Protein AF-A0A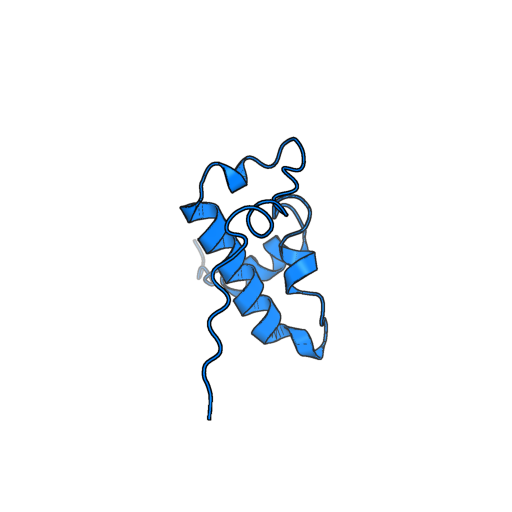AF5RT01-F1 (afdb_monomer_lite)

Organism: Wuchereria bancrofti (NCBI:txid6293)

InterPro domains:
  IPR031098 Crustacean CHH/MIH/GIH neurohormone family [PF01147] (23-73)
  IPR031098 Crustacean CHH/MIH/GIH neurohormone family [PTHR35981] (14-76)
  IPR035957 Crustacean CHH/MIH/GIH neurohormone superfamily [G3DSA:1.10.2010.10] (17-78)
  IPR035957 Crustacean CHH/MIH/GIH neurohormone superfamily [SSF81778] (21-76)

Structure (mmCIF, N/CA/C/O backbone):
data_AF-A0AAF5RT01-F1
#
_entry.id   AF-A0AAF5RT01-F1
#
loop_
_atom_site.group_PDB
_atom_site.id
_atom_site.type_symbol
_atom_site.label_atom_id
_atom_site.label_alt_id
_atom_site.label_comp_id
_atom_site.label_asym_id
_atom_site.label_entity_id
_atom_site.label_seq_id
_atom_site.pdbx_PDB_ins_code
_atom_site.Cartn_x
_atom_site.Cartn_y
_atom_site.Cartn_z
_atom_site.occupancy
_atom_site.B_iso_or_equiv
_atom_site.auth_seq_id
_atom_site.auth_comp_id
_atom_site.auth_asym_id
_atom_site.auth_atom_id
_atom_site.pdbx_PDB_model_num
ATOM 1 N N . MET A 1 1 ? 33.280 -7.663 22.333 1.00 40.12 1 MET A N 1
ATOM 2 C CA . MET A 1 1 ? 33.503 -6.258 22.725 1.00 40.12 1 MET A CA 1
ATOM 3 C C . MET A 1 1 ? 32.570 -5.402 21.883 1.00 40.12 1 MET A C 1
ATOM 5 O O . MET A 1 1 ? 32.739 -5.424 20.677 1.00 40.12 1 MET A O 1
ATOM 9 N N . GLU A 1 2 ? 31.539 -4.717 22.357 1.00 40.56 2 GLU A N 1
ATOM 10 C CA . GLU A 1 2 ? 30.777 -4.729 23.608 1.00 40.56 2 GLU A CA 1
ATOM 11 C C . GLU A 1 2 ? 29.330 -4.382 23.226 1.00 40.56 2 GLU A C 1
ATOM 13 O O . GLU A 1 2 ? 29.095 -3.540 22.359 1.00 40.56 2 GLU A O 1
ATOM 18 N N . CYS A 1 3 ? 28.367 -5.057 23.852 1.00 54.38 3 CYS A N 1
ATOM 19 C CA . CYS A 1 3 ? 26.963 -4.678 23.814 1.00 54.38 3 CYS A CA 1
ATOM 20 C C . CYS A 1 3 ? 26.799 -3.439 24.697 1.00 54.38 3 CYS A C 1
ATOM 22 O O . CYS A 1 3 ? 26.912 -3.553 25.915 1.00 54.38 3 CYS A O 1
ATOM 24 N N . ILE A 1 4 ? 26.538 -2.272 24.107 1.00 53.34 4 ILE A N 1
ATOM 25 C CA . ILE A 1 4 ? 26.244 -1.064 24.883 1.00 53.34 4 ILE A CA 1
ATOM 26 C C . ILE A 1 4 ? 24.731 -0.869 24.929 1.00 53.34 4 ILE A C 1
ATOM 28 O O . ILE A 1 4 ? 24.079 -0.458 23.971 1.00 53.34 4 ILE A O 1
ATOM 32 N N . SER A 1 5 ? 24.199 -1.221 26.090 1.00 51.03 5 SER A N 1
ATOM 33 C CA . SER A 1 5 ? 22.901 -0.855 26.630 1.0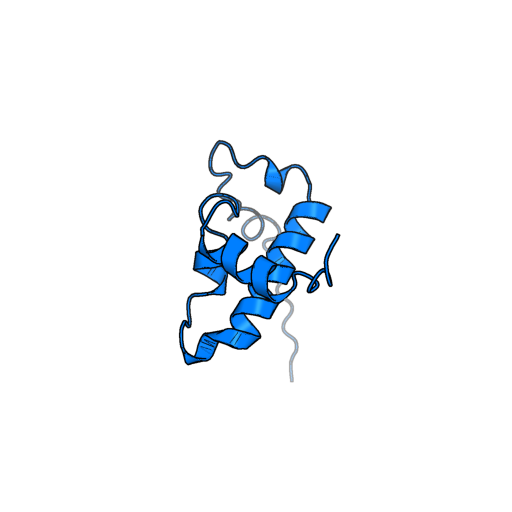0 51.03 5 SER A CA 1
ATOM 34 C C . SER A 1 5 ? 22.691 0.663 26.634 1.00 51.03 5 SER A C 1
ATOM 36 O O . SER A 1 5 ? 23.376 1.376 27.365 1.00 51.03 5 SER A O 1
ATOM 38 N N . PHE A 1 6 ? 21.675 1.140 25.915 1.00 46.31 6 PHE A N 1
ATOM 39 C CA . PHE A 1 6 ? 21.076 2.459 26.136 1.00 46.31 6 PHE A CA 1
ATOM 40 C C . PHE A 1 6 ? 19.598 2.298 26.502 1.00 46.31 6 PHE A C 1
ATOM 42 O O . PHE A 1 6 ? 18.690 2.595 25.731 1.00 46.31 6 PHE A O 1
ATOM 49 N N . LEU A 1 7 ? 19.362 1.821 27.726 1.00 50.38 7 LEU A N 1
ATOM 50 C CA . LEU A 1 7 ? 18.151 2.159 28.466 1.00 50.38 7 LEU A CA 1
ATOM 51 C C . LEU A 1 7 ? 18.325 3.584 28.995 1.00 50.38 7 LEU A C 1
ATOM 53 O O . LEU A 1 7 ? 18.852 3.777 30.082 1.00 50.38 7 LEU A O 1
ATOM 57 N N . HIS A 1 8 ? 17.910 4.567 28.202 1.00 50.69 8 HIS A N 1
ATOM 58 C CA . HIS A 1 8 ? 17.317 5.816 28.679 1.00 50.69 8 HIS A CA 1
ATOM 59 C C . HIS A 1 8 ? 16.782 6.576 27.465 1.00 50.69 8 HIS A C 1
ATOM 61 O O . HIS A 1 8 ? 17.521 7.258 26.764 1.00 50.69 8 HIS A O 1
ATOM 67 N N . ASN A 1 9 ? 15.506 6.321 27.169 1.00 52.34 9 ASN A N 1
ATOM 68 C CA . ASN A 1 9 ? 14.484 7.268 26.700 1.00 52.34 9 ASN A CA 1
ATOM 69 C C . ASN A 1 9 ? 13.273 6.459 26.218 1.00 52.34 9 ASN A C 1
ATOM 71 O O . ASN A 1 9 ? 12.881 6.472 25.051 1.00 52.34 9 ASN A O 1
ATOM 75 N N . ALA A 1 10 ? 12.672 5.735 27.161 1.00 53.03 10 ALA A N 1
ATOM 76 C CA . ALA A 1 10 ? 11.402 5.051 26.987 1.00 53.03 10 ALA A CA 1
ATOM 77 C C . ALA A 1 10 ? 10.241 6.066 26.970 1.00 53.03 10 ALA A C 1
ATOM 79 O O . ALA A 1 10 ? 9.402 6.024 27.856 1.00 53.03 10 ALA A O 1
ATOM 80 N N . TRP A 1 11 ? 10.227 7.008 26.013 1.00 51.59 11 TRP A N 1
ATOM 81 C CA . TRP A 1 11 ? 9.020 7.766 25.620 1.00 51.59 11 TRP A CA 1
ATOM 82 C C . TRP A 1 11 ? 9.162 8.671 24.376 1.00 51.59 11 TRP A C 1
ATOM 84 O O . TRP A 1 11 ? 8.376 9.596 24.214 1.00 51.59 11 TRP A O 1
ATOM 94 N N . ILE A 1 12 ? 10.156 8.477 23.496 1.00 50.22 12 ILE A N 1
ATOM 95 C CA . ILE A 1 12 ? 10.277 9.296 22.259 1.00 50.22 12 ILE A CA 1
ATOM 96 C C . ILE A 1 12 ? 10.308 8.443 20.975 1.00 50.22 12 ILE A C 1
ATOM 98 O O . ILE A 1 12 ? 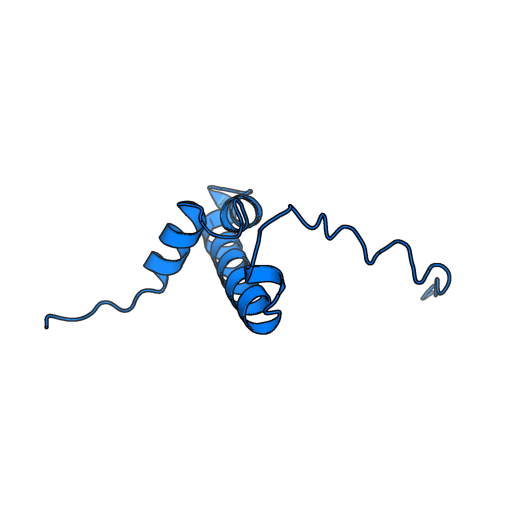10.294 8.970 19.869 1.00 50.22 12 ILE A O 1
ATOM 102 N N . PHE A 1 13 ? 10.247 7.113 21.087 1.00 51.38 13 PHE A N 1
ATOM 103 C CA . PHE A 1 13 ? 10.194 6.220 19.919 1.00 51.38 13 PHE A CA 1
ATOM 104 C C . PHE A 1 13 ? 8.803 5.610 19.655 1.00 51.38 13 PHE A C 1
ATOM 106 O O . PHE A 1 13 ? 8.620 4.884 18.685 1.00 51.38 13 PHE A O 1
ATOM 113 N N . THR A 1 14 ? 7.795 5.913 20.480 1.00 50.53 14 THR A N 1
ATOM 114 C CA . THR A 1 14 ? 6.443 5.329 20.374 1.00 50.53 14 THR A CA 1
ATOM 115 C C . THR A 1 14 ? 5.398 6.214 19.688 1.00 50.53 14 THR A C 1
ATOM 117 O O . THR A 1 14 ? 4.241 5.816 19.609 1.00 50.53 14 THR A O 1
ATOM 120 N N . THR A 1 15 ? 5.749 7.382 19.145 1.00 49.34 15 THR A N 1
ATOM 121 C CA . THR A 1 15 ? 4.753 8.307 18.563 1.00 49.34 15 THR A CA 1
ATOM 122 C C . THR A 1 15 ? 5.187 8.921 17.231 1.00 49.34 15 THR A C 1
ATOM 124 O O . THR A 1 15 ? 5.058 10.117 16.998 1.00 49.34 15 THR A O 1
ATOM 127 N N . SER A 1 16 ? 5.638 8.092 16.288 1.00 47.97 16 SER A N 1
ATOM 128 C CA . SER A 1 16 ? 5.366 8.366 14.867 1.00 47.97 16 SER A CA 1
ATOM 129 C C . SER A 1 16 ? 4.131 7.606 14.372 1.00 47.97 16 SER A C 1
ATOM 131 O O . SER A 1 16 ? 3.912 7.468 13.172 1.00 47.97 16 SER A O 1
ATOM 133 N N . THR A 1 17 ? 3.231 7.213 15.278 1.00 46.66 17 THR A N 1
ATOM 134 C CA . THR A 1 17 ? 1.800 7.225 14.974 1.00 46.66 17 THR A CA 1
ATOM 135 C C . THR A 1 17 ? 1.389 8.682 14.791 1.00 46.66 17 THR A C 1
ATOM 137 O O . THR A 1 17 ? 0.793 9.321 15.653 1.00 46.66 17 THR A O 1
ATOM 140 N N . THR A 1 18 ? 1.697 9.232 13.615 1.00 48.25 18 THR A N 1
ATOM 141 C CA . THR A 1 18 ? 0.790 10.223 13.049 1.00 48.25 18 THR A CA 1
ATOM 142 C C . THR A 1 18 ? -0.535 9.486 12.913 1.00 48.25 18 THR A C 1
ATOM 144 O O . THR A 1 18 ? -0.768 8.747 11.958 1.00 48.25 18 THR A O 1
ATOM 147 N N . SER A 1 19 ? -1.381 9.594 13.934 1.00 51.69 19 SER A N 1
ATOM 148 C CA . SER A 1 19 ? -2.797 9.317 13.819 1.00 51.69 19 SER A CA 1
ATOM 149 C C . SER A 1 19 ? -3.312 10.312 12.788 1.00 51.69 19 SER A C 1
ATOM 151 O O . SER A 1 19 ? -3.793 11.398 13.099 1.00 51.69 19 SER A O 1
ATOM 153 N N . LYS A 1 20 ? -3.130 9.968 11.507 1.00 52.00 20 LYS A N 1
ATOM 154 C CA . LYS A 1 20 ? -3.864 10.596 10.422 1.00 52.00 20 LYS A CA 1
ATOM 155 C C . LYS A 1 20 ? -5.326 10.535 10.860 1.00 52.00 20 LYS A C 1
ATOM 157 O O . LYS A 1 20 ? -5.802 9.432 11.152 1.00 52.00 20 LYS A O 1
ATOM 162 N N . PRO A 1 21 ? -6.022 11.674 10.974 1.00 56.16 21 PRO A N 1
ATOM 163 C CA . PRO A 1 21 ? -7.411 11.663 11.395 1.00 56.16 21 PRO A CA 1
ATOM 164 C C . PRO A 1 21 ? -8.198 10.781 10.410 1.00 56.16 21 PRO A C 1
ATOM 166 O O . PRO A 1 21 ? -8.274 11.105 9.229 1.00 56.16 21 PRO A O 1
ATOM 169 N N . GLY A 1 22 ? -8.723 9.637 10.872 1.00 71.88 22 GLY A N 1
ATOM 170 C CA . GLY A 1 22 ? -9.714 8.841 10.130 1.00 71.88 22 GLY A CA 1
ATOM 171 C C . GLY A 1 22 ? -9.335 7.436 9.634 1.00 71.88 22 GLY A C 1
ATOM 172 O O . GLY A 1 22 ? -10.183 6.795 9.016 1.00 71.88 22 GLY A O 1
ATOM 173 N N . CYS A 1 23 ? -8.139 6.898 9.892 1.00 82.50 23 CYS A N 1
ATOM 174 C CA . CYS A 1 23 ? -7.830 5.514 9.495 1.00 82.50 23 CYS A CA 1
ATOM 175 C C . CYS A 1 23 ? -8.340 4.496 10.540 1.00 82.50 23 CYS A C 1
ATOM 177 O O . CYS A 1 23 ? -7.627 4.178 11.489 1.00 82.50 23 CYS A O 1
ATOM 179 N N . SER A 1 24 ? -9.546 3.942 10.354 1.00 87.62 24 SER A N 1
ATOM 180 C CA . SER A 1 24 ? -10.140 2.954 11.282 1.00 87.62 24 SER A CA 1
ATOM 181 C C . SER A 1 24 ? -9.338 1.659 11.422 1.00 87.62 24 SER A C 1
ATOM 183 O O . SER A 1 24 ? -9.482 0.961 12.418 1.00 87.62 24 SER A O 1
ATOM 185 N N . ILE A 1 25 ? -8.488 1.350 10.440 1.00 88.88 25 ILE A N 1
ATOM 186 C CA . ILE A 1 25 ? -7.626 0.166 10.436 1.00 88.88 25 ILE A CA 1
ATOM 187 C C . ILE A 1 25 ? -6.686 0.112 11.644 1.00 88.88 25 ILE A C 1
ATOM 189 O O . ILE A 1 25 ? -6.437 -0.960 12.169 1.00 88.88 25 ILE A O 1
ATOM 193 N N . TYR A 1 26 ? -6.214 1.256 12.143 1.00 87.69 26 TYR A N 1
ATOM 194 C CA . TYR A 1 26 ? -5.312 1.277 13.299 1.00 87.69 26 TYR A CA 1
ATOM 195 C C . TYR A 1 26 ? -6.025 1.021 14.631 1.00 87.69 26 TYR A C 1
ATOM 197 O O . TYR A 1 26 ? -5.358 0.840 15.644 1.00 87.69 26 TYR A O 1
ATOM 205 N N . ASN A 1 27 ? -7.363 0.997 14.641 1.00 91.81 27 ASN A N 1
ATOM 206 C CA . ASN A 1 27 ? -8.130 0.591 15.819 1.00 91.81 27 ASN A CA 1
ATOM 207 C C . ASN A 1 27 ? -8.173 -0.939 15.975 1.00 91.81 27 ASN A C 1
ATOM 209 O O . ASN A 1 27 ? -8.497 -1.423 17.055 1.00 91.81 27 ASN A O 1
ATOM 213 N N . ASP A 1 28 ? -7.866 -1.686 14.910 1.00 93.44 28 ASP A N 1
ATOM 214 C CA . ASP A 1 28 ? -7.761 -3.144 14.908 1.00 93.44 28 ASP A CA 1
ATOM 215 C C . ASP A 1 28 ? -6.307 -3.534 14.620 1.00 93.44 28 ASP A C 1
ATOM 217 O O . ASP A 1 28 ? -5.860 -3.599 13.473 1.00 93.44 28 ASP A O 1
ATOM 221 N N . GLU A 1 29 ? -5.546 -3.760 15.691 1.00 91.75 29 GLU A N 1
ATOM 222 C CA . GLU A 1 29 ? -4.121 -4.080 15.605 1.00 91.75 29 GLU A CA 1
ATOM 223 C C . GLU A 1 29 ? -3.865 -5.368 14.810 1.00 91.75 29 GLU A C 1
ATOM 225 O O . GLU A 1 29 ? -2.933 -5.422 14.007 1.00 91.75 29 GLU A O 1
ATOM 230 N N . GLN A 1 30 ? -4.709 -6.392 14.976 1.00 94.94 30 GLN A N 1
ATOM 231 C CA . GLN A 1 30 ? -4.530 -7.664 14.276 1.00 94.94 30 GLN A CA 1
ATOM 232 C C . GLN A 1 30 ? -4.737 -7.493 12.774 1.00 94.94 30 GLN A C 1
ATOM 234 O O . GLN A 1 30 ? -3.918 -7.961 11.978 1.00 94.94 30 GLN A O 1
ATOM 239 N N . LEU A 1 31 ? -5.799 -6.787 12.380 1.00 93.75 31 LEU A N 1
ATOM 240 C CA . LEU A 1 31 ? -6.054 -6.489 10.978 1.00 93.75 31 LEU A CA 1
ATOM 241 C C . LEU A 1 31 ? -4.936 -5.622 10.392 1.00 93.75 31 LEU A C 1
ATOM 243 O O . LEU A 1 31 ? -4.447 -5.918 9.301 1.00 93.75 31 LEU A O 1
ATOM 247 N N . HIS A 1 32 ? -4.484 -4.599 11.123 1.00 94.38 32 HIS A N 1
ATOM 248 C CA . HIS A 1 32 ? -3.371 -3.757 10.697 1.00 94.38 32 HIS A CA 1
ATOM 249 C C . HIS A 1 32 ? -2.108 -4.580 10.418 1.00 94.38 32 HIS A C 1
ATOM 251 O O . HIS A 1 32 ? -1.531 -4.428 9.342 1.00 94.38 32 HIS A O 1
ATOM 257 N N . ILE A 1 33 ? -1.715 -5.479 11.327 1.00 95.62 33 ILE A N 1
ATOM 258 C CA . ILE A 1 33 ? -0.536 -6.345 11.166 1.00 95.62 33 ILE A CA 1
ATOM 259 C C . ILE A 1 33 ? -0.656 -7.216 9.910 1.00 95.62 33 ILE A C 1
ATOM 261 O O . ILE A 1 33 ? 0.307 -7.342 9.151 1.00 95.62 33 ILE A O 1
ATOM 265 N N . ILE A 1 34 ? -1.832 -7.795 9.652 1.00 94.81 34 ILE A N 1
ATOM 266 C CA . ILE A 1 34 ? -2.061 -8.625 8.460 1.00 94.81 34 ILE A CA 1
ATOM 267 C C . ILE A 1 34 ? -1.897 -7.791 7.184 1.00 94.81 34 ILE A C 1
ATOM 269 O O . ILE A 1 34 ? -1.187 -8.203 6.263 1.00 94.81 34 ILE A O 1
ATOM 273 N N . MET A 1 35 ? -2.513 -6.608 7.126 1.00 94.81 35 MET A N 1
ATOM 274 C CA . MET A 1 35 ? -2.396 -5.717 5.966 1.00 94.81 35 MET A CA 1
ATOM 275 C C . MET A 1 35 ? -0.953 -5.240 5.763 1.00 94.81 35 MET A C 1
ATOM 277 O O . MET A 1 35 ? -0.471 -5.171 4.631 1.00 94.81 35 MET A O 1
ATOM 281 N N . ASP A 1 36 ? -0.236 -4.972 6.856 1.00 95.81 36 ASP A N 1
ATOM 282 C CA . ASP A 1 36 ? 1.174 -4.591 6.834 1.00 95.81 36 ASP A CA 1
ATOM 283 C C . ASP A 1 36 ? 2.046 -5.696 6.230 1.00 95.81 36 ASP A C 1
ATOM 285 O O . ASP A 1 36 ? 2.910 -5.420 5.388 1.00 95.81 36 ASP A O 1
ATOM 289 N N . ARG A 1 37 ? 1.756 -6.949 6.603 1.00 95.75 37 ARG A N 1
ATOM 290 C CA . ARG A 1 37 ? 2.460 -8.137 6.125 1.00 95.75 37 ARG A CA 1
ATOM 291 C C . ARG A 1 37 ? 2.249 -8.382 4.635 1.00 95.75 37 ARG A C 1
ATOM 293 O O . ARG A 1 37 ? 3.206 -8.716 3.941 1.00 95.75 37 ARG A O 1
ATOM 300 N N . VAL A 1 38 ? 1.038 -8.161 4.122 1.00 95.50 38 VAL A N 1
ATOM 301 C CA . VAL A 1 38 ? 0.761 -8.215 2.674 1.00 95.50 38 VAL A CA 1
ATOM 302 C C . VAL A 1 38 ? 1.669 -7.238 1.921 1.00 95.50 38 VAL A C 1
ATOM 304 O O . VAL A 1 38 ? 2.300 -7.612 0.933 1.00 95.50 38 VAL A O 1
ATOM 307 N N . CYS A 1 39 ? 1.806 -6.006 2.421 1.00 96.69 39 CYS A N 1
ATOM 308 C CA . CYS A 1 39 ? 2.670 -5.002 1.802 1.00 96.69 39 CYS A CA 1
ATOM 309 C C . CYS A 1 39 ? 4.164 -5.362 1.842 1.00 96.69 39 CYS A C 1
ATOM 311 O O . CYS A 1 39 ? 4.904 -4.971 0.939 1.00 96.69 39 CYS A O 1
ATOM 313 N N . GLU A 1 40 ? 4.623 -6.081 2.869 1.00 96.31 40 GLU A N 1
ATOM 314 C CA . GLU A 1 40 ? 6.008 -6.566 2.952 1.00 96.31 40 GLU A CA 1
ATOM 315 C C . GLU A 1 40 ? 6.299 -7.630 1.905 1.00 96.31 40 GLU A C 1
ATOM 317 O O . GLU A 1 40 ? 7.257 -7.485 1.150 1.00 96.31 40 GLU A O 1
ATOM 322 N N . ILE A 1 41 ? 5.429 -8.635 1.792 1.00 95.50 41 ILE A N 1
ATOM 323 C CA . ILE A 1 41 ? 5.592 -9.699 0.796 1.00 95.50 41 ILE A CA 1
ATOM 324 C C . ILE A 1 41 ? 5.569 -9.096 -0.616 1.00 95.50 41 ILE A C 1
ATOM 326 O O . ILE A 1 41 ? 6.417 -9.415 -1.445 1.00 95.50 41 ILE A O 1
ATOM 330 N N . CYS A 1 42 ? 4.670 -8.143 -0.881 1.00 95.31 42 CYS A N 1
ATOM 331 C CA . CYS A 1 42 ? 4.664 -7.419 -2.154 1.00 95.31 42 CYS A CA 1
ATOM 332 C C . CYS A 1 42 ? 5.980 -6.704 -2.450 1.00 95.31 42 CYS A C 1
ATOM 334 O O . CYS A 1 42 ? 6.468 -6.716 -3.578 1.00 95.31 42 CYS A O 1
ATOM 336 N N . HIS A 1 43 ? 6.543 -6.035 -1.446 1.00 96.50 43 HIS A N 1
ATOM 337 C CA . HIS A 1 43 ? 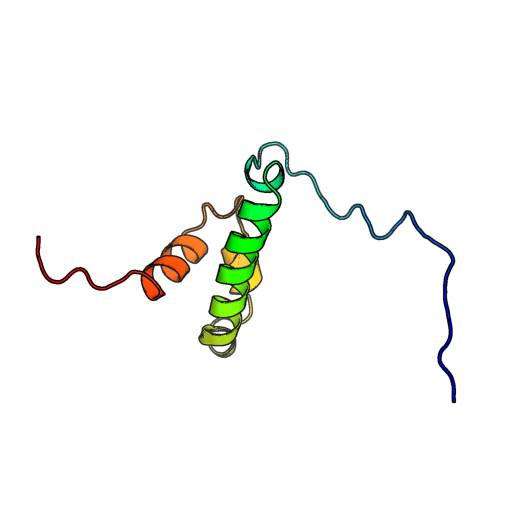7.807 -5.338 -1.607 1.00 96.50 43 HIS A CA 1
ATOM 338 C C . HIS A 1 43 ? 8.944 -6.316 -1.899 1.00 96.50 43 HIS A C 1
ATOM 340 O O . HIS A 1 43 ? 9.729 -6.064 -2.807 1.00 96.50 43 HIS A O 1
ATOM 346 N N . GLU A 1 44 ? 9.003 -7.453 -1.211 1.00 95.31 44 GLU A N 1
ATOM 347 C CA . GLU A 1 44 ? 9.990 -8.496 -1.503 1.00 95.31 44 GLU A CA 1
ATOM 348 C C . GLU A 1 44 ? 9.891 -8.978 -2.960 1.00 95.31 44 GLU A C 1
ATOM 350 O O . GLU A 1 44 ? 10.912 -9.132 -3.626 1.00 95.31 44 GLU A O 1
ATOM 355 N N . MET A 1 45 ? 8.676 -9.123 -3.493 1.00 92.88 45 MET A N 1
ATOM 356 C CA . MET A 1 45 ? 8.449 -9.590 -4.865 1.00 92.88 45 MET A CA 1
ATOM 357 C C . MET A 1 45 ? 8.746 -8.551 -5.955 1.00 92.88 45 MET A C 1
ATOM 359 O O . MET A 1 45 ? 9.165 -8.925 -7.051 1.00 92.88 45 MET A O 1
ATOM 363 N N . TYR A 1 46 ? 8.498 -7.264 -5.689 1.00 93.38 46 TYR A N 1
ATOM 364 C CA . TYR A 1 46 ? 8.486 -6.215 -6.720 1.00 93.38 46 TYR A CA 1
ATOM 365 C C . TYR A 1 46 ? 9.476 -5.067 -6.488 1.00 93.38 46 TYR A C 1
ATOM 367 O O . TYR A 1 46 ? 9.548 -4.153 -7.311 1.00 93.38 46 TYR A O 1
ATOM 375 N N . SER A 1 47 ? 10.255 -5.085 -5.403 1.00 94.12 47 SER A N 1
ATOM 376 C CA . SER A 1 47 ? 11.195 -4.007 -5.042 1.00 94.12 47 SER A CA 1
ATOM 377 C C . SER A 1 47 ? 12.231 -3.689 -6.119 1.00 94.12 47 SER A C 1
ATOM 379 O O . SER A 1 47 ? 12.652 -2.539 -6.227 1.00 94.12 47 SER A O 1
ATOM 381 N N . HIS A 1 48 ? 12.614 -4.663 -6.948 1.00 94.69 48 HIS A N 1
ATOM 382 C CA . HIS A 1 48 ? 13.554 -4.462 -8.055 1.00 94.69 48 HIS A CA 1
ATOM 383 C C . HIS A 1 48 ? 13.003 -3.547 -9.153 1.00 94.69 48 HIS A C 1
ATOM 385 O O . HIS A 1 48 ? 13.775 -2.846 -9.801 1.00 94.69 48 HIS A O 1
ATOM 391 N N . GLN A 1 49 ? 11.685 -3.545 -9.367 1.00 95.31 49 GLN A N 1
ATOM 392 C CA . GLN A 1 49 ? 11.009 -2.671 -10.335 1.00 95.31 49 GLN A CA 1
ATOM 393 C C . GLN A 1 49 ? 10.445 -1.417 -9.662 1.00 95.31 49 GLN A C 1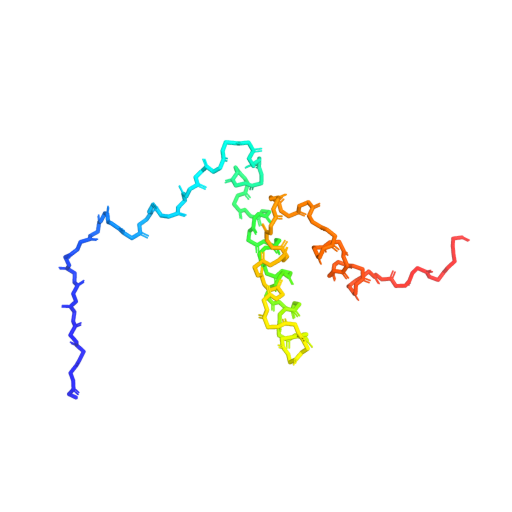
ATOM 395 O O . GLN A 1 49 ? 10.494 -0.325 -10.225 1.00 95.31 49 GLN A O 1
ATOM 400 N N . TYR A 1 50 ? 9.922 -1.578 -8.448 1.00 92.75 50 TYR A N 1
ATOM 401 C CA . TYR A 1 50 ? 9.197 -0.559 -7.704 1.00 92.75 50 TYR A CA 1
ATOM 402 C C . TYR A 1 50 ? 9.710 -0.522 -6.253 1.00 92.75 50 TYR A C 1
ATOM 404 O O . TYR A 1 50 ? 9.114 -1.132 -5.357 1.00 92.75 50 TYR A O 1
ATOM 412 N N . PRO A 1 51 ? 10.809 0.200 -5.970 1.00 92.56 51 PRO A N 1
ATOM 413 C CA . PRO A 1 51 ? 11.460 0.165 -4.656 1.00 92.56 51 PRO A CA 1
ATOM 414 C C . PRO A 1 51 ? 10.550 0.655 -3.520 1.00 92.56 51 PRO A C 1
ATOM 416 O O . PRO A 1 51 ? 10.637 0.166 -2.396 1.00 92.56 51 PRO A O 1
ATOM 419 N N . ASN A 1 52 ? 9.603 1.548 -3.819 1.00 94.62 52 ASN A N 1
ATOM 420 C CA . ASN A 1 52 ? 8.693 2.135 -2.833 1.00 94.62 52 ASN A CA 1
ATOM 421 C C . ASN A 1 52 ? 7.393 1.340 -2.616 1.00 94.62 52 ASN A C 1
ATOM 423 O O . ASN A 1 52 ? 6.521 1.802 -1.881 1.00 94.62 52 ASN A O 1
ATOM 427 N N . THR A 1 53 ? 7.279 0.122 -3.168 1.00 93.31 53 THR A N 1
ATOM 428 C CA . THR A 1 53 ? 6.054 -0.705 -3.106 1.00 93.31 53 THR A CA 1
ATOM 429 C C . THR A 1 53 ? 5.463 -0.810 -1.697 1.00 93.31 53 THR A C 1
ATOM 431 O O . THR A 1 53 ? 4.252 -0.685 -1.536 1.00 93.31 53 THR A O 1
ATOM 434 N N . ARG A 1 54 ? 6.291 -0.975 -0.654 1.00 95.19 54 ARG A N 1
ATOM 435 C CA . ARG A 1 54 ? 5.825 -1.071 0.743 1.00 95.19 54 ARG A CA 1
ATOM 436 C C . ARG A 1 54 ? 5.103 0.199 1.201 1.00 95.19 54 ARG A C 1
ATOM 438 O O . ARG A 1 54 ? 4.059 0.112 1.843 1.00 95.19 54 ARG A O 1
A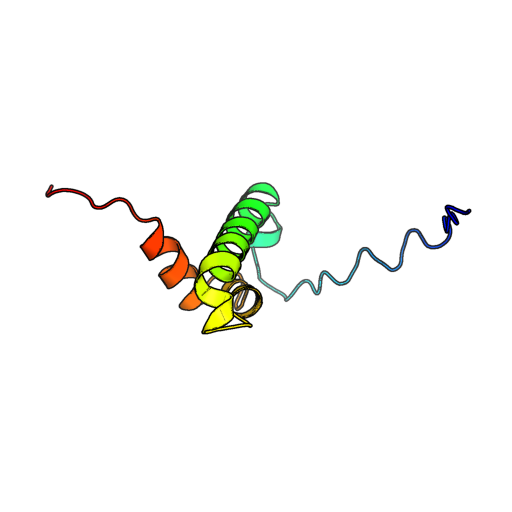TOM 445 N N . ALA A 1 55 ? 5.661 1.367 0.885 1.00 95.50 55 ALA A N 1
ATOM 446 C CA . ALA A 1 55 ? 5.101 2.659 1.270 1.00 95.50 55 ALA A CA 1
ATOM 447 C C . ALA A 1 55 ? 3.831 2.974 0.468 1.00 95.50 55 ALA A C 1
ATOM 449 O O . ALA A 1 55 ? 2.813 3.349 1.050 1.00 95.50 55 ALA A O 1
ATOM 450 N N . ASP A 1 56 ? 3.865 2.736 -0.845 1.00 95.44 56 ASP A N 1
ATOM 451 C CA . ASP A 1 56 ? 2.721 2.951 -1.736 1.00 95.44 56 ASP A CA 1
ATOM 452 C C . ASP A 1 56 ? 1.546 2.030 -1.370 1.00 95.44 56 ASP A C 1
ATOM 454 O O . ASP A 1 56 ? 0.385 2.446 -1.372 1.00 95.44 56 ASP A O 1
ATOM 458 N N . CYS A 1 57 ? 1.842 0.796 -0.964 1.00 96.31 57 CYS A N 1
ATOM 459 C CA . CYS A 1 57 ? 0.860 -0.170 -0.481 1.00 96.31 57 CYS A CA 1
ATOM 460 C C . CYS A 1 57 ? 0.157 0.293 0.809 1.00 96.31 57 CYS A C 1
ATOM 462 O O . CYS A 1 57 ? -1.064 0.203 0.906 1.00 96.31 57 CYS A O 1
ATOM 464 N N . ARG A 1 58 ? 0.888 0.879 1.768 1.00 95.50 58 ARG A N 1
ATOM 465 C CA . ARG A 1 58 ? 0.333 1.393 3.043 1.00 95.50 58 ARG A CA 1
ATOM 466 C C . ARG A 1 58 ? -0.385 2.738 2.909 1.00 95.50 58 ARG A C 1
ATOM 468 O O . ARG A 1 58 ? -0.990 3.221 3.870 1.00 95.50 58 ARG A O 1
ATOM 475 N N . SER A 1 59 ? -0.281 3.382 1.749 1.00 94.44 59 SER A N 1
ATOM 476 C CA . SER A 1 59 ? -0.875 4.695 1.523 1.00 94.44 59 SER A CA 1
ATOM 477 C C . SER A 1 59 ? -2.404 4.662 1.653 1.00 94.44 59 SER A C 1
ATOM 479 O O . SER A 1 59 ? -3.047 3.627 1.484 1.00 94.44 59 SER A O 1
ATOM 481 N N . ASP A 1 60 ? -2.975 5.815 2.009 1.00 93.25 60 ASP A N 1
ATOM 482 C CA . ASP A 1 60 ? -4.425 6.016 2.134 1.00 93.25 60 ASP A CA 1
ATOM 483 C C . ASP A 1 60 ? -5.154 4.969 3.004 1.00 93.25 60 ASP A C 1
ATOM 485 O O . ASP A 1 60 ? -6.186 4.421 2.631 1.00 93.25 60 ASP A O 1
ATOM 489 N N . CYS A 1 61 ? -4.587 4.636 4.169 1.00 93.56 61 CYS A N 1
ATOM 490 C CA . CYS A 1 61 ? -5.137 3.620 5.076 1.00 93.56 61 CYS A CA 1
ATOM 491 C C . CYS A 1 61 ? -5.368 2.256 4.381 1.00 93.56 61 CYS A C 1
ATOM 493 O O . CYS A 1 61 ? -6.389 1.613 4.625 1.00 93.56 61 CYS A O 1
ATOM 495 N N . PHE A 1 62 ? -4.449 1.844 3.498 1.00 94.44 62 PHE A N 1
ATOM 496 C CA . PHE A 1 62 ? -4.551 0.638 2.662 1.00 94.44 62 PHE A CA 1
ATOM 497 C C . PHE A 1 62 ? -5.706 0.646 1.638 1.00 94.44 62 PHE A C 1
ATOM 499 O O . PHE A 1 62 ? -6.070 -0.398 1.103 1.00 94.44 62 PHE A O 1
ATOM 506 N N . ARG A 1 63 ? -6.282 1.811 1.315 1.00 92.38 63 ARG A N 1
ATOM 507 C CA . ARG A 1 63 ? -7.309 1.968 0.261 1.00 92.38 63 ARG A CA 1
ATOM 508 C C . ARG A 1 63 ? -6.713 2.276 -1.114 1.00 92.38 63 ARG A C 1
ATOM 510 O O . ARG A 1 63 ? -7.423 2.655 -2.043 1.00 92.38 63 ARG A O 1
ATOM 517 N N . SER A 1 64 ? -5.400 2.120 -1.261 1.00 92.19 64 SER A N 1
ATOM 518 C CA . SER A 1 64 ? -4.697 2.409 -2.504 1.00 92.19 64 SER A CA 1
ATOM 519 C C . SER A 1 64 ? -4.867 1.289 -3.537 1.00 92.19 64 SER A C 1
ATOM 521 O O . SER A 1 64 ? -4.986 0.105 -3.214 1.00 92.19 64 SER A O 1
ATOM 523 N N . LYS A 1 65 ? -4.770 1.650 -4.822 1.00 94.75 65 LYS A N 1
ATOM 524 C CA . LYS A 1 65 ? -4.696 0.673 -5.926 1.00 94.75 65 LYS A CA 1
ATOM 525 C C . LYS A 1 65 ? -3.518 -0.301 -5.788 1.00 94.75 65 LYS A C 1
ATOM 527 O O . LYS A 1 65 ? -3.578 -1.407 -6.317 1.00 94.75 65 LYS A O 1
ATOM 532 N N . HIS A 1 66 ? -2.453 0.107 -5.093 1.00 94.06 66 HIS A N 1
ATOM 533 C CA . HIS A 1 66 ? -1.266 -0.715 -4.866 1.00 94.06 66 HIS A CA 1
ATOM 534 C C . HIS A 1 66 ? -1.557 -1.845 -3.880 1.00 94.06 66 HIS A C 1
ATOM 536 O O . HIS A 1 66 ? -1.156 -2.977 -4.130 1.00 94.06 66 HIS A O 1
ATOM 542 N N . PHE A 1 67 ? -2.314 -1.564 -2.814 1.00 95.44 67 PHE A N 1
ATOM 543 C CA . PHE A 1 67 ? -2.772 -2.599 -1.891 1.00 95.44 67 PHE A CA 1
ATOM 544 C C . PHE A 1 67 ? -3.688 -3.611 -2.592 1.00 95.44 67 PHE A C 1
ATOM 546 O O . PHE A 1 67 ? -3.451 -4.814 -2.508 1.00 95.44 67 PHE A O 1
ATOM 553 N N . GLN A 1 68 ? -4.670 -3.130 -3.366 1.00 95.00 68 GLN A N 1
ATOM 554 C CA . GLN A 1 68 ? -5.580 -4.003 -4.118 1.00 95.00 68 GLN A CA 1
ATOM 555 C C . GLN A 1 68 ? -4.832 -4.893 -5.122 1.00 95.00 68 GLN A C 1
ATOM 557 O O . GLN A 1 68 ? -5.034 -6.103 -5.139 1.00 95.00 68 GLN A O 1
ATOM 562 N N . SER A 1 69 ? -3.914 -4.310 -5.901 1.00 93.38 69 SER A N 1
ATOM 563 C CA . SER A 1 69 ? -3.101 -5.067 -6.867 1.00 93.38 69 SER A CA 1
ATOM 564 C C . SER A 1 69 ? -2.240 -6.128 -6.177 1.00 93.38 69 SER A C 1
ATOM 566 O O . SER A 1 69 ? -2.004 -7.196 -6.737 1.00 93.38 69 SER A O 1
ATOM 568 N N . CYS A 1 70 ? -1.786 -5.851 -4.951 1.00 94.19 70 CYS A N 1
ATOM 569 C CA . CYS A 1 70 ? -1.053 -6.825 -4.159 1.00 94.19 70 CYS A CA 1
ATOM 570 C C . CYS A 1 70 ? -1.929 -8.016 -3.748 1.00 94.19 70 CYS A C 1
ATOM 572 O O . CYS A 1 70 ? -1.522 -9.166 -3.892 1.00 94.19 70 CYS A O 1
ATOM 574 N N . LEU A 1 71 ? -3.153 -7.750 -3.276 1.00 93.81 71 LEU A N 1
ATOM 575 C CA . LEU A 1 71 ? -4.113 -8.799 -2.923 1.00 93.81 71 LEU A CA 1
ATOM 576 C C . LEU A 1 71 ? -4.507 -9.658 -4.125 1.00 93.81 71 LEU A C 1
ATOM 578 O O . LEU A 1 71 ? -4.670 -10.868 -3.976 1.00 93.81 71 LEU A O 1
ATOM 582 N N . ASP A 1 72 ? -4.619 -9.057 -5.309 1.00 91.88 72 ASP A N 1
ATOM 583 C CA . ASP A 1 72 ? -4.970 -9.775 -6.535 1.00 91.88 72 ASP A CA 1
ATOM 584 C C . ASP A 1 72 ? -3.938 -10.853 -6.894 1.00 91.88 72 ASP A C 1
ATOM 586 O O . ASP A 1 72 ? -4.303 -11.878 -7.469 1.00 91.88 72 ASP A O 1
ATOM 590 N N . HIS A 1 73 ? -2.674 -10.675 -6.495 1.00 85.88 73 HIS A N 1
ATOM 591 C CA . HIS A 1 73 ? -1.639 -11.691 -6.675 1.00 85.88 73 HIS A CA 1
ATOM 592 C C . HIS A 1 73 ? -1.871 -12.938 -5.809 1.00 85.88 73 HIS A C 1
ATOM 594 O O . HIS A 1 73 ? -1.581 -14.056 -6.230 1.00 85.88 73 HIS A O 1
ATOM 600 N N . PHE A 1 74 ? -2.430 -12.757 -4.610 1.00 82.50 74 PHE A N 1
ATOM 601 C CA . PHE A 1 74 ? -2.762 -13.846 -3.688 1.00 82.50 74 PHE A CA 1
ATOM 602 C C . PHE A 1 74 ? -4.177 -14.387 -3.890 1.00 82.50 74 PHE A C 1
ATOM 604 O O . PHE A 1 74 ? -4.584 -15.330 -3.205 1.00 82.50 74 PHE A O 1
ATOM 611 N N . ARG A 1 75 ? -4.954 -13.793 -4.802 1.00 84.56 75 ARG A N 1
ATOM 612 C CA . ARG A 1 75 ? -6.336 -14.197 -5.025 1.00 84.56 75 ARG A CA 1
ATOM 613 C C . ARG A 1 75 ? -6.351 -15.601 -5.634 1.00 84.56 75 ARG A C 1
ATOM 615 O O . ARG A 1 75 ? -5.761 -15.805 -6.697 1.00 84.56 75 ARG A O 1
ATOM 622 N N . PRO A 1 76 ? -7.031 -16.576 -5.006 1.00 82.56 76 PRO A N 1
ATOM 623 C CA . PRO A 1 76 ? -7.136 -17.904 -5.582 1.00 82.56 76 PRO A CA 1
ATOM 624 C C . PRO A 1 76 ? -7.834 -17.805 -6.940 1.00 82.56 76 PRO A C 1
ATOM 626 O O . PRO A 1 76 ? -8.851 -17.118 -7.080 1.00 82.56 76 PRO A O 1
ATOM 629 N N . MET A 1 77 ? -7.295 -18.492 -7.948 1.00 79.62 77 MET A N 1
ATOM 630 C CA . MET A 1 77 ? -8.025 -18.692 -9.195 1.00 79.62 77 MET A CA 1
ATOM 631 C C . MET A 1 77 ? -9.253 -19.532 -8.864 1.00 79.62 77 MET A C 1
ATOM 633 O O . MET A 1 77 ? -9.117 -20.707 -8.540 1.00 79.62 77 MET A O 1
ATOM 637 N N . ILE A 1 78 ? -10.440 -18.927 -8.901 1.00 77.19 78 ILE A N 1
ATOM 638 C CA . ILE A 1 78 ? -11.695 -19.666 -8.778 1.00 77.19 78 ILE A CA 1
ATOM 639 C C . ILE A 1 78 ? -11.922 -20.351 -10.131 1.00 77.19 78 ILE A C 1
ATOM 641 O O . ILE A 1 78 ? -12.161 -19.646 -11.117 1.00 77.19 78 ILE A O 1
ATOM 645 N N . PRO A 1 79 ? -11.824 -21.690 -10.226 1.00 71.81 79 PRO A N 1
ATOM 646 C CA . PRO A 1 79 ? -12.148 -22.385 -11.455 1.00 71.81 79 PRO A CA 1
ATOM 647 C C . PRO A 1 79 ? -13.673 -22.470 -11.528 1.00 71.81 79 PRO A C 1
ATOM 649 O O . PRO A 1 79 ? -14.239 -23.374 -10.940 1.00 71.81 79 PRO A O 1
ATOM 652 N N . TYR A 1 80 ? -14.286 -21.485 -12.195 1.00 71.38 80 TYR A N 1
ATOM 653 C CA . TYR A 1 80 ? -15.687 -21.404 -12.647 1.00 71.38 80 TYR A CA 1
ATOM 654 C C . TYR A 1 80 ? -16.783 -21.787 -11.623 1.00 71.38 80 TYR A C 1
ATOM 656 O O . TYR A 1 80 ? -16.883 -22.926 -11.179 1.00 71.38 80 TYR A O 1
ATOM 664 N N . GLY A 1 81 ? -17.631 -20.809 -11.275 1.00 57.69 81 GLY A N 1
ATOM 665 C CA . GLY A 1 81 ? -18.860 -21.035 -10.498 1.00 57.69 81 GLY A CA 1
ATOM 666 C C . GLY A 1 81 ? -19.898 -21.883 -11.222 1.00 57.69 81 GLY A C 1
ATOM 667 O O . GLY A 1 81 ? -19.857 -21.929 -12.473 1.00 57.69 81 GLY A O 1
#

Secondary structure (DSSP, 8-state):
---------TTSSS------TT-GGGG-HHHHHHHHHHHHHHHHHHTTT-TTHHHHHHGGGGTSHHHHHHHHHH-------

Sequence (81 aa):
MECISFLHNAWIFTTSTTSKPGCSIYNDEQLHIIMDRVCEICHEMYSHQYPNTRADCRSDCFRSKHFQSCLDHFRPMIPYG

Foldseek 3Di:
DDDDDDPDDVPPPPPVPPVPPPLCCVVPVVSVVVQLVLQVVVCVVCCVPPVCLSVQCPPPSNPHPSVVVSVVVVDDDDPDD

pLDDT: mean 80.27, std 19.22, range [40.12, 96.69]

Radius of gyration: 17.35 Å; chains: 1; bounding box: 52×34×41 Å